Protein AF-A0A0D5C4J9-F1 (afdb_monomer_lite)

Radius of gyration: 17.24 Å; chains: 1; bounding box: 25×60×26 Å

Secondary structure (DSSP, 8-state):
-----------SSPP-EEEEEE-GGG-EEEEEE-HHHHHTS--TTEEEEEE-----------------

Sequence (68 aa):
MIFEPIFRCKCKKSKTNRMILDGGTKGNYTIELCSTCYNNHNKKFLISEEIISKSNISLSQNQNQVIL

pLDDT: mean 74.8, std 19.1, range [40.72, 93.19]

Structure (mmCIF, N/CA/C/O backbone):
data_AF-A0A0D5C4J9-F1
#
_entry.id   AF-A0A0D5C4J9-F1
#
loop_
_atom_site.group_PDB
_atom_site.id
_atom_site.type_symbol
_atom_site.label_atom_id
_atom_site.label_alt_id
_atom_site.label_comp_id
_atom_site.label_asym_id
_atom_site.label_entity_id
_atom_site.label_seq_id
_atom_site.pdbx_PDB_ins_code
_atom_site.Cartn_x
_atom_site.Cartn_y
_atom_site.Cartn_z
_atom_site.occupancy
_atom_site.B_iso_or_equiv
_atom_site.auth_seq_id
_atom_site.auth_comp_id
_atom_site.auth_asym_id
_atom_site.auth_atom_id
_atom_site.pdbx_PDB_model_num
ATOM 1 N N . MET A 1 1 ? 9.175 -13.700 -14.007 1.00 42.66 1 MET A N 1
ATOM 2 C CA . MET A 1 1 ? 8.237 -13.887 -12.878 1.00 42.66 1 MET A CA 1
ATOM 3 C C . MET A 1 1 ? 7.230 -12.753 -12.902 1.00 42.66 1 MET A C 1
ATOM 5 O O . MET A 1 1 ? 7.634 -11.603 -13.001 1.00 42.66 1 MET A O 1
ATOM 9 N N . ILE A 1 2 ? 5.937 -13.071 -12.899 1.00 41.31 2 ILE A N 1
ATOM 10 C CA . ILE A 1 2 ? 4.861 -12.077 -12.884 1.00 41.31 2 ILE A CA 1
ATOM 11 C C . ILE A 1 2 ? 4.630 -11.677 -11.423 1.00 41.31 2 ILE A C 1
ATOM 13 O O . ILE A 1 2 ? 4.095 -12.465 -10.653 1.00 41.31 2 ILE A O 1
ATOM 17 N N . PHE A 1 3 ? 5.064 -10.478 -11.033 1.00 50.22 3 PHE A N 1
ATOM 18 C CA . PHE A 1 3 ? 4.712 -9.893 -9.738 1.00 50.22 3 PHE A CA 1
ATOM 19 C C . PHE A 1 3 ? 3.345 -9.216 -9.897 1.00 50.22 3 PHE A C 1
ATOM 21 O O . PHE A 1 3 ? 3.262 -8.030 -10.198 1.00 50.22 3 PHE A O 1
ATOM 28 N N . GLU A 1 4 ? 2.254 -9.979 -9.812 1.00 51.44 4 GLU A N 1
ATOM 29 C CA . GLU A 1 4 ? 0.979 -9.351 -9.456 1.00 51.44 4 GLU A CA 1
ATOM 30 C C . GLU A 1 4 ? 1.077 -8.910 -7.992 1.00 51.44 4 GLU A C 1
ATOM 32 O O . GLU A 1 4 ? 1.603 -9.668 -7.172 1.00 51.44 4 GLU A O 1
ATOM 37 N N . PRO A 1 5 ? 0.611 -7.706 -7.620 1.00 55.12 5 PRO A N 1
ATOM 38 C CA . PRO A 1 5 ? 0.614 -7.298 -6.227 1.00 55.12 5 PRO A CA 1
ATOM 39 C C . PRO A 1 5 ? -0.406 -8.160 -5.471 1.00 55.12 5 PRO A C 1
ATOM 41 O O . PRO A 1 5 ? -1.597 -7.855 -5.417 1.00 55.12 5 PRO A O 1
ATOM 44 N N . ILE A 1 6 ? 0.078 -9.255 -4.876 1.00 59.16 6 ILE A N 1
ATOM 45 C CA . ILE A 1 6 ? -0.694 -10.200 -4.050 1.00 59.16 6 ILE A CA 1
ATOM 46 C C . ILE A 1 6 ? -1.344 -9.481 -2.850 1.00 59.16 6 ILE A C 1
ATOM 48 O O . ILE A 1 6 ? -2.307 -9.972 -2.257 1.00 59.16 6 ILE A O 1
ATOM 52 N N . PHE A 1 7 ? -0.871 -8.282 -2.500 1.00 69.31 7 PHE A N 1
ATOM 53 C CA . PHE A 1 7 ? -1.361 -7.544 -1.350 1.00 69.31 7 PHE A CA 1
ATOM 54 C C . PHE A 1 7 ? -2.343 -6.429 -1.726 1.00 69.31 7 PHE A C 1
ATOM 56 O O . PHE A 1 7 ? -1.966 -5.310 -2.070 1.00 69.31 7 PHE A O 1
ATOM 63 N N . ARG A 1 8 ? -3.638 -6.722 -1.583 1.00 74.56 8 ARG A N 1
ATOM 64 C CA . ARG A 1 8 ? -4.701 -5.709 -1.512 1.00 74.56 8 ARG A CA 1
ATOM 65 C C . ARG A 1 8 ? -5.229 -5.640 -0.083 1.00 74.56 8 ARG A C 1
ATOM 67 O O . ARG A 1 8 ? -5.566 -6.669 0.503 1.00 74.56 8 ARG A O 1
ATOM 74 N N . CYS A 1 9 ? -5.362 -4.436 0.477 1.00 85.25 9 CYS A N 1
ATOM 75 C CA . CYS A 1 9 ? -5.993 -4.257 1.785 1.00 85.25 9 CYS A CA 1
ATOM 76 C C . CYS A 1 9 ? -7.490 -4.595 1.704 1.00 85.25 9 CYS A C 1
ATOM 78 O O . CYS A 1 9 ? -8.301 -3.764 1.292 1.00 85.25 9 CYS A O 1
ATOM 80 N N . LYS A 1 10 ? -7.871 -5.796 2.154 1.00 87.50 10 LYS A N 1
ATOM 81 C CA . LYS A 1 10 ? -9.269 -6.270 2.180 1.00 87.50 10 LYS A CA 1
ATOM 82 C C . LYS A 1 10 ? -10.102 -5.688 3.331 1.00 87.50 10 LYS A C 1
ATOM 84 O O . LYS A 1 10 ? -11.291 -5.973 3.437 1.00 87.50 10 LYS A O 1
ATOM 89 N N . CYS A 1 11 ? -9.504 -4.884 4.213 1.00 88.75 11 CYS A N 1
ATOM 90 C CA . CYS A 1 11 ? -10.241 -4.249 5.301 1.00 88.75 11 CYS A CA 1
ATOM 91 C C . CYS A 1 11 ? -11.300 -3.287 4.751 1.00 88.75 11 CYS A C 1
ATOM 93 O O . CYS A 1 11 ? -10.986 -2.445 3.908 1.00 88.75 11 CYS A O 1
ATOM 95 N N . LYS A 1 12 ? -12.509 -3.334 5.324 1.00 88.62 12 LYS A N 1
ATOM 96 C CA . LYS A 1 12 ? -13.585 -2.355 5.079 1.00 88.62 12 LYS A CA 1
ATOM 97 C C . LYS A 1 12 ? -13.313 -0.973 5.702 1.00 88.62 12 LYS A C 1
ATOM 99 O O . LYS A 1 12 ? -14.096 -0.054 5.510 1.00 88.62 12 LYS A O 1
ATOM 104 N N . LYS A 1 13 ? -12.223 -0.833 6.468 1.00 88.62 13 LYS A N 1
ATOM 105 C CA . LYS A 1 13 ? -11.783 0.439 7.062 1.00 88.62 13 LYS A CA 1
ATOM 106 C C . LYS A 1 13 ? -11.349 1.422 5.973 1.00 88.62 13 LYS A C 1
ATOM 108 O O . LYS A 1 13 ? -10.799 0.999 4.951 1.00 88.62 13 LYS A O 1
ATOM 113 N N . SER A 1 14 ? -11.513 2.713 6.253 1.00 89.31 14 SER A N 1
ATOM 114 C CA . SER A 1 14 ? -11.001 3.799 5.416 1.00 89.31 14 SER A CA 1
ATOM 115 C C . SER A 1 14 ? -9.513 3.618 5.130 1.00 89.31 14 SER A C 1
ATOM 117 O O . SER A 1 14 ? -8.733 3.254 6.017 1.00 89.31 14 SER A O 1
ATOM 119 N N . LYS A 1 15 ? -9.128 3.859 3.877 1.00 90.81 15 LYS A N 1
ATOM 120 C CA . LYS A 1 15 ? -7.723 3.892 3.485 1.00 90.81 15 LYS A CA 1
ATOM 121 C C . LYS A 1 15 ? -7.152 5.245 3.881 1.00 90.81 15 LYS A C 1
ATOM 123 O O . LYS A 1 15 ? -7.768 6.277 3.636 1.00 90.81 15 LYS A O 1
ATOM 128 N N . THR A 1 16 ? -6.014 5.215 4.551 1.00 93.19 16 THR A N 1
ATOM 129 C CA . THR A 1 16 ? -5.344 6.404 5.087 1.00 93.19 16 THR A CA 1
ATOM 130 C C . THR A 1 16 ? -3.986 6.609 4.445 1.00 93.19 16 THR A C 1
ATOM 132 O O . THR A 1 16 ? -3.462 7.714 4.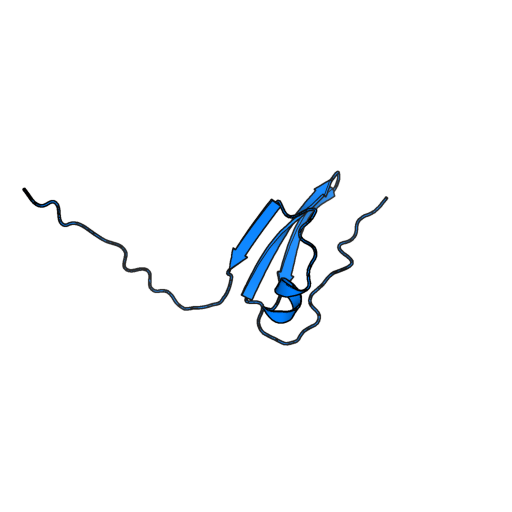484 1.00 93.19 16 THR A O 1
ATOM 135 N N . ASN A 1 17 ? -3.430 5.566 3.829 1.00 92.25 17 ASN A N 1
ATOM 136 C CA . ASN A 1 17 ? -2.096 5.570 3.261 1.00 92.25 17 ASN A CA 1
ATOM 137 C C . ASN A 1 17 ? -2.150 4.986 1.854 1.00 92.25 17 ASN A C 1
ATOM 139 O O . ASN A 1 17 ? -2.789 3.957 1.624 1.00 92.25 17 ASN A O 1
ATOM 143 N N . ARG A 1 18 ? -1.445 5.624 0.932 1.00 92.38 18 ARG A N 1
ATOM 144 C CA . ARG A 1 18 ? -1.174 5.130 -0.410 1.00 92.38 18 ARG A CA 1
ATOM 145 C C . ARG A 1 18 ? 0.320 4.875 -0.529 1.00 92.38 18 ARG A C 1
ATOM 147 O O . ARG A 1 18 ? 1.119 5.659 -0.034 1.00 92.38 18 ARG A O 1
ATOM 154 N N . MET A 1 19 ? 0.697 3.779 -1.168 1.00 91.38 19 MET A N 1
ATOM 155 C CA . MET A 1 19 ? 2.087 3.438 -1.454 1.00 91.38 19 MET A CA 1
ATOM 156 C C . MET A 1 19 ? 2.231 3.171 -2.947 1.00 91.38 19 MET A C 1
ATOM 158 O O . MET A 1 19 ? 1.371 2.523 -3.545 1.00 91.38 19 MET A O 1
ATOM 162 N N . ILE A 1 20 ? 3.318 3.656 -3.532 1.00 91.31 20 ILE A N 1
ATOM 163 C CA . ILE A 1 20 ? 3.748 3.360 -4.893 1.00 91.31 20 ILE A CA 1
ATOM 164 C C . ILE A 1 20 ? 4.968 2.452 -4.784 1.00 91.31 20 ILE A C 1
ATOM 166 O O . ILE A 1 20 ? 5.963 2.807 -4.154 1.00 91.31 20 ILE A O 1
ATOM 170 N N . LEU A 1 21 ? 4.870 1.264 -5.363 1.00 89.69 21 LEU A N 1
ATOM 171 C CA . LEU A 1 21 ? 5.887 0.225 -5.320 1.00 89.69 21 LEU A CA 1
ATOM 172 C C . LEU A 1 21 ? 6.535 0.047 -6.690 1.00 89.69 21 LEU A C 1
ATOM 174 O O . LEU A 1 21 ? 5.858 0.175 -7.713 1.00 89.69 21 LEU A O 1
ATOM 178 N N . ASP A 1 22 ? 7.811 -0.321 -6.693 1.00 88.00 22 ASP A N 1
ATOM 179 C CA . ASP A 1 22 ? 8.518 -0.756 -7.893 1.00 88.00 22 ASP A CA 1
ATOM 180 C C . ASP A 1 22 ? 8.038 -2.156 -8.303 1.00 88.00 22 ASP A C 1
ATOM 182 O O . ASP A 1 22 ? 8.166 -3.132 -7.559 1.00 88.00 22 ASP A O 1
ATOM 186 N N . GLY A 1 23 ? 7.439 -2.242 -9.487 1.00 86.56 23 GLY A N 1
ATOM 187 C CA . GLY A 1 23 ? 6.992 -3.477 -10.122 1.00 86.56 23 GLY A CA 1
ATOM 188 C C . GLY A 1 23 ? 7.965 -4.031 -11.160 1.00 86.56 23 GLY A C 1
ATOM 189 O O . GLY A 1 23 ? 7.610 -4.964 -11.892 1.00 86.56 23 GLY A O 1
ATOM 190 N N . GLY A 1 24 ? 9.167 -3.461 -11.259 1.00 86.56 24 GLY A N 1
ATOM 191 C CA . GLY A 1 24 ? 10.191 -3.816 -12.228 1.00 86.56 24 GLY A CA 1
ATOM 192 C C . GLY A 1 24 ? 9.733 -3.543 -13.658 1.00 86.56 24 GLY A C 1
ATOM 193 O O . GLY A 1 24 ? 9.277 -2.456 -14.004 1.00 86.56 24 GLY A O 1
ATOM 194 N N . THR A 1 25 ? 9.803 -4.562 -14.515 1.00 88.31 25 THR A N 1
ATOM 195 C CA . THR A 1 25 ? 9.474 -4.434 -15.947 1.00 88.31 25 THR A CA 1
ATOM 196 C C . THR A 1 25 ? 8.001 -4.138 -16.233 1.00 88.31 25 THR A C 1
ATOM 198 O O . THR A 1 25 ? 7.658 -3.810 -17.366 1.00 88.31 25 THR A O 1
ATOM 201 N N . LYS A 1 26 ? 7.122 -4.239 -15.227 1.00 83.75 26 LYS A N 1
ATOM 202 C CA . LYS A 1 26 ? 5.703 -3.874 -15.336 1.00 83.75 26 LYS A CA 1
ATOM 203 C C . LYS A 1 26 ? 5.406 -2.425 -14.928 1.00 83.75 26 LYS A C 1
ATOM 205 O O . LYS A 1 26 ? 4.254 -2.010 -15.017 1.00 83.75 26 LYS A O 1
ATOM 210 N N . GLY A 1 27 ? 6.418 -1.660 -14.520 1.00 88.19 27 GLY A N 1
ATOM 211 C CA . GLY A 1 27 ? 6.263 -0.287 -14.047 1.00 88.19 27 GLY A CA 1
ATOM 212 C C . GLY A 1 27 ? 5.892 -0.232 -12.569 1.00 88.19 27 GLY A C 1
ATOM 213 O O . GLY A 1 27 ? 6.306 -1.085 -11.793 1.00 88.19 27 GLY A O 1
ATOM 214 N N . ASN A 1 28 ? 5.112 0.771 -12.176 1.00 90.19 28 ASN A N 1
ATOM 215 C CA . ASN A 1 28 ? 4.815 1.034 -10.769 1.00 90.19 28 ASN A CA 1
ATOM 216 C C . ASN A 1 28 ? 3.452 0.468 -10.356 1.00 90.19 28 ASN A C 1
ATOM 218 O O . ASN A 1 28 ? 2.492 0.504 -11.126 1.00 90.19 28 ASN A O 1
ATOM 222 N N . TYR A 1 29 ? 3.342 0.024 -9.103 1.00 87.00 29 TYR A N 1
ATOM 223 C CA . TYR A 1 29 ? 2.082 -0.426 -8.511 1.00 87.00 29 TYR A CA 1
ATOM 224 C C . TYR A 1 29 ? 1.632 0.491 -7.387 1.00 87.00 29 TYR A C 1
ATOM 226 O O . TYR A 1 29 ? 2.363 0.712 -6.428 1.00 87.00 29 TYR A O 1
ATOM 234 N N . THR A 1 30 ? 0.389 0.954 -7.455 1.00 89.00 30 THR A N 1
ATOM 235 C CA . THR A 1 30 ? -0.226 1.728 -6.376 1.00 89.00 30 THR A CA 1
ATOM 236 C C . THR A 1 30 ? -1.086 0.827 -5.494 1.00 89.00 30 THR A C 1
ATOM 238 O O . THR A 1 30 ? -1.960 0.114 -5.990 1.00 89.00 30 THR A O 1
ATOM 241 N N . ILE A 1 31 ? -0.870 0.877 -4.180 1.00 89.00 31 ILE A N 1
ATOM 242 C CA . ILE A 1 31 ? -1.700 0.196 -3.179 1.00 89.00 31 ILE A CA 1
ATOM 243 C C . ILE A 1 31 ? -2.225 1.194 -2.149 1.00 89.00 31 ILE A C 1
ATOM 245 O O . ILE A 1 31 ? -1.507 2.088 -1.712 1.00 89.00 31 ILE A O 1
ATOM 249 N N . GLU A 1 32 ? -3.478 1.022 -1.732 1.00 90.75 32 G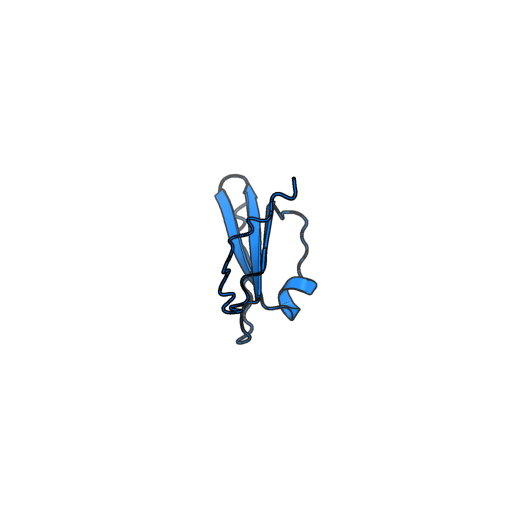LU A N 1
ATOM 250 C CA . GLU A 1 32 ? -4.103 1.834 -0.685 1.00 90.75 32 GLU A CA 1
ATOM 251 C C . GLU A 1 32 ? -4.443 0.973 0.534 1.00 90.75 32 GLU A C 1
ATOM 253 O O . GLU A 1 32 ? -5.107 -0.068 0.441 1.00 90.75 32 GLU A O 1
ATOM 258 N N . LEU A 1 33 ? -3.975 1.411 1.699 1.00 90.44 33 LEU A N 1
ATOM 259 C CA . LEU A 1 33 ? -3.976 0.664 2.948 1.00 90.44 33 LEU A CA 1
ATOM 260 C C . LEU A 1 33 ? -4.675 1.469 4.052 1.00 90.44 33 LEU A C 1
ATOM 262 O O . LEU A 1 33 ? -4.597 2.697 4.112 1.00 90.44 33 LEU A O 1
ATOM 266 N N . CYS A 1 34 ? -5.372 0.769 4.949 1.00 91.56 34 CYS A N 1
ATOM 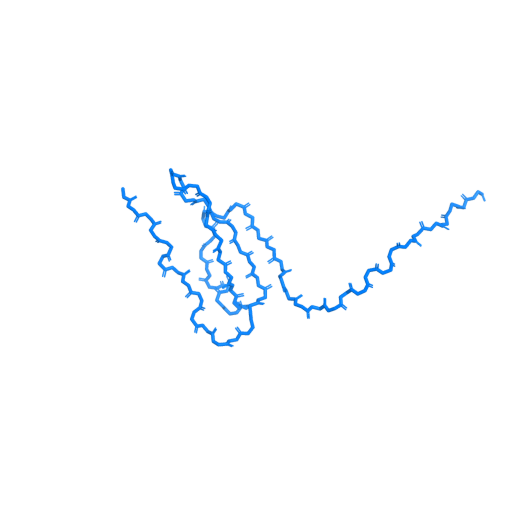267 C CA . CYS A 1 34 ? -5.737 1.347 6.242 1.00 91.56 34 CYS A CA 1
ATOM 268 C C . CYS A 1 34 ? -4.504 1.365 7.158 1.00 91.56 34 CYS A C 1
ATOM 270 O O . CYS A 1 34 ? -3.572 0.588 6.939 1.00 91.56 34 CYS A O 1
ATOM 272 N N . SER A 1 35 ? -4.534 2.171 8.219 1.00 88.56 35 SER A N 1
ATOM 273 C CA . SER A 1 35 ? -3.433 2.286 9.189 1.00 88.56 35 SER A CA 1
ATOM 274 C C . SER A 1 35 ? -2.908 0.932 9.688 1.00 88.56 35 SER A C 1
ATOM 276 O O . SER A 1 35 ? -1.703 0.701 9.722 1.00 88.56 35 SER A O 1
ATOM 278 N N . THR A 1 36 ? -3.806 -0.011 9.992 1.00 89.06 36 THR A N 1
ATOM 27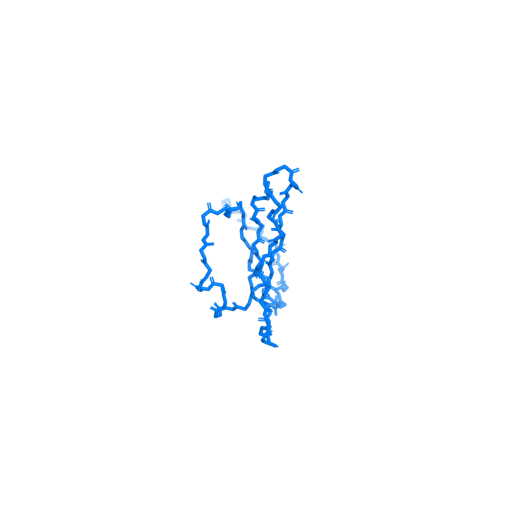9 C CA . THR A 1 36 ? -3.431 -1.360 10.444 1.00 89.06 36 THR A CA 1
ATOM 280 C C . THR A 1 36 ? -2.664 -2.145 9.376 1.00 89.06 36 THR A C 1
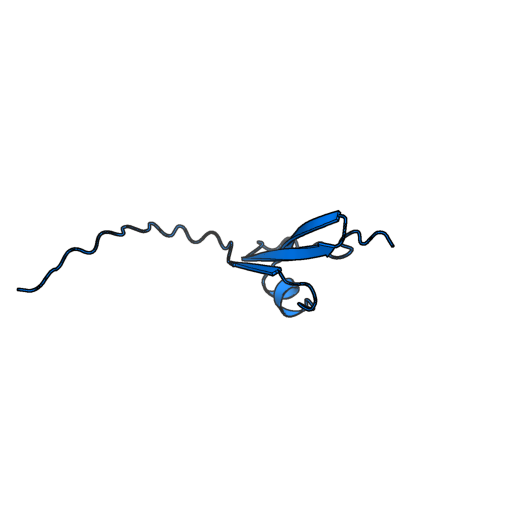ATOM 282 O O . THR A 1 36 ? -1.648 -2.763 9.675 1.00 89.06 36 THR A O 1
ATOM 285 N N . CYS A 1 37 ? -3.134 -2.142 8.125 1.00 88.25 37 CYS A N 1
ATOM 286 C CA . CYS A 1 37 ? -2.465 -2.876 7.047 1.00 88.25 37 CYS A CA 1
ATOM 287 C C . CYS A 1 37 ? -1.175 -2.200 6.592 1.00 88.25 37 CYS A C 1
ATOM 289 O O . CYS A 1 37 ? -0.268 -2.894 6.150 1.00 88.25 37 CYS A O 1
ATOM 291 N N . TYR A 1 38 ? -1.103 -0.876 6.700 1.00 87.12 38 TYR A N 1
ATOM 292 C CA . TYR A 1 38 ? 0.092 -0.107 6.393 1.00 87.12 38 TYR A CA 1
ATOM 293 C C . TYR A 1 38 ? 1.249 -0.468 7.333 1.00 87.12 38 TYR A C 1
ATOM 295 O O . TYR A 1 38 ? 2.331 -0.802 6.859 1.00 87.12 38 TYR A O 1
ATOM 303 N N . ASN A 1 39 ? 1.000 -0.516 8.646 1.00 82.62 39 ASN A N 1
ATOM 304 C CA . ASN A 1 39 ? 2.034 -0.848 9.635 1.00 82.62 39 ASN A CA 1
ATOM 305 C C . ASN A 1 39 ? 2.582 -2.276 9.494 1.00 82.62 39 ASN A C 1
ATOM 307 O O . ASN A 1 39 ? 3.733 -2.530 9.832 1.00 82.62 39 ASN A O 1
ATOM 311 N N . ASN A 1 40 ? 1.772 -3.201 8.978 1.00 77.94 40 ASN A N 1
ATOM 312 C CA . ASN A 1 40 ? 2.160 -4.600 8.803 1.00 77.94 40 ASN A CA 1
ATOM 313 C C . ASN A 1 40 ? 2.830 -4.884 7.448 1.00 77.94 40 ASN A C 1
ATOM 315 O O . ASN A 1 40 ? 3.159 -6.038 7.169 1.00 77.94 40 ASN A O 1
ATOM 319 N N . HIS A 1 41 ? 2.998 -3.882 6.580 1.00 76.81 41 HIS A N 1
ATOM 320 C CA . HIS A 1 41 ? 3.534 -4.102 5.241 1.00 76.81 41 HIS A CA 1
ATOM 321 C C . HIS A 1 41 ? 5.057 -3.964 5.193 1.00 76.81 41 HIS A C 1
ATOM 323 O O . HIS A 1 41 ? 5.636 -3.009 5.709 1.00 76.81 41 HIS A O 1
ATOM 329 N N . ASN A 1 42 ? 5.713 -4.884 4.485 1.00 72.62 42 ASN A N 1
ATOM 330 C CA . ASN A 1 42 ? 7.132 -4.762 4.168 1.00 72.62 42 ASN A CA 1
ATOM 331 C C . ASN A 1 42 ? 7.329 -3.707 3.060 1.00 72.62 42 ASN A C 1
ATOM 333 O O . ASN A 1 42 ? 6.665 -3.756 2.023 1.00 72.62 42 ASN A O 1
ATOM 337 N N . LYS A 1 43 ? 8.237 -2.750 3.278 1.00 82.50 43 LYS A N 1
ATOM 338 C CA . LYS A 1 43 ? 8.482 -1.597 2.395 1.00 82.50 43 LYS A CA 1
ATOM 339 C C . LYS A 1 43 ? 9.694 -1.765 1.470 1.00 82.50 43 LYS A C 1
ATOM 341 O O . LYS A 1 43 ? 10.152 -0.793 0.886 1.00 82.50 43 LYS A O 1
ATOM 346 N N . LYS A 1 44 ? 10.217 -2.987 1.311 1.00 83.06 44 LYS A N 1
ATOM 347 C CA . LYS A 1 44 ? 11.441 -3.271 0.536 1.00 83.06 44 LYS A CA 1
ATOM 348 C C . LYS A 1 44 ? 11.440 -2.721 -0.903 1.00 83.06 44 LYS A C 1
ATOM 350 O O . LYS A 1 44 ? 12.507 -2.404 -1.410 1.00 83.06 44 LYS A O 1
ATOM 355 N N . PHE A 1 45 ? 10.271 -2.611 -1.537 1.00 85.00 45 PHE A N 1
ATOM 356 C CA . PHE A 1 45 ? 10.105 -2.104 -2.910 1.00 85.00 45 PHE A CA 1
ATOM 357 C C . PHE A 1 45 ? 9.362 -0.764 -2.967 1.00 85.00 45 PHE A C 1
ATOM 359 O O . PHE A 1 45 ? 8.754 -0.434 -3.980 1.00 85.00 45 PHE A O 1
ATOM 366 N N . LEU A 1 46 ? 9.325 -0.023 -1.860 1.00 89.38 46 LEU A N 1
ATOM 367 C CA . LEU A 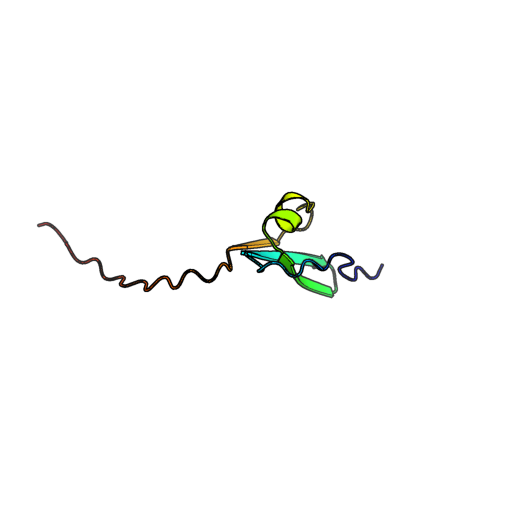1 46 ? 8.634 1.257 -1.797 1.00 89.38 46 LEU A CA 1
ATOM 368 C C . LEU A 1 46 ? 9.398 2.321 -2.589 1.00 89.38 46 LEU A C 1
ATOM 370 O O . LEU A 1 46 ? 10.554 2.597 -2.288 1.00 89.38 46 LEU A O 1
ATOM 374 N N . ILE A 1 47 ? 8.721 2.939 -3.555 1.00 92.25 47 ILE A N 1
ATOM 375 C CA . ILE A 1 47 ? 9.200 4.139 -4.247 1.00 92.25 47 ILE A CA 1
ATOM 376 C C . ILE A 1 47 ? 8.735 5.380 -3.486 1.00 92.25 47 ILE A C 1
ATOM 378 O O . ILE A 1 47 ? 9.532 6.266 -3.194 1.00 92.25 47 ILE A O 1
ATOM 382 N N . SER A 1 48 ? 7.443 5.453 -3.155 1.00 92.06 48 SER A N 1
ATOM 383 C CA . SER A 1 48 ? 6.885 6.587 -2.415 1.00 92.06 48 SER A CA 1
ATOM 384 C C . SER A 1 48 ? 5.632 6.219 -1.631 1.00 92.06 48 SER A C 1
ATOM 386 O O . SER A 1 48 ? 4.951 5.236 -1.925 1.00 92.06 48 SER A O 1
ATOM 388 N N . GLU A 1 49 ? 5.319 7.022 -0.620 1.00 92.19 49 GLU A N 1
ATOM 389 C CA . GLU A 1 49 ? 4.100 6.902 0.172 1.00 92.19 49 GLU A CA 1
ATOM 390 C C . GLU A 1 49 ? 3.439 8.264 0.389 1.00 92.19 49 GLU A C 1
ATOM 392 O O . GLU A 1 49 ? 4.103 9.295 0.439 1.00 92.19 49 GLU A O 1
ATOM 397 N N . GLU A 1 50 ? 2.116 8.252 0.507 1.00 92.06 50 GLU A N 1
ATOM 398 C CA . GLU A 1 50 ? 1.270 9.431 0.672 1.00 92.06 50 GLU A CA 1
ATOM 399 C C . GLU A 1 50 ? 0.214 9.146 1.748 1.00 92.06 50 GLU A C 1
ATOM 401 O O . GLU A 1 50 ? -0.378 8.062 1.790 1.00 92.06 50 GLU A O 1
ATOM 406 N N . ILE A 1 51 ? -0.054 10.123 2.616 1.00 90.81 51 ILE A N 1
ATOM 407 C CA . ILE A 1 51 ? -1.199 10.073 3.529 1.00 90.81 51 ILE A CA 1
ATOM 408 C C . ILE A 1 51 ? -2.414 10.630 2.783 1.00 90.81 51 ILE A C 1
ATOM 410 O O . ILE A 1 51 ? -2.482 11.819 2.496 1.00 90.81 51 ILE A O 1
ATOM 414 N N . ILE A 1 52 ? -3.385 9.766 2.490 1.00 89.62 52 ILE A N 1
ATOM 415 C CA . ILE A 1 52 ? -4.594 10.096 1.715 1.00 89.62 52 ILE A CA 1
ATOM 416 C C . ILE A 1 52 ? -5.831 10.303 2.596 1.00 89.62 52 ILE A C 1
ATOM 418 O O . ILE A 1 52 ? -6.960 10.321 2.098 1.00 89.62 52 ILE A O 1
ATOM 422 N N . SER A 1 53 ? -5.659 10.399 3.919 1.00 76.19 53 SER A N 1
ATOM 423 C CA . SER A 1 53 ? -6.783 10.649 4.818 1.00 76.19 53 SER A CA 1
ATOM 424 C C . SER A 1 53 ? -7.494 11.932 4.396 1.00 76.19 53 SER A C 1
ATOM 426 O O . SER A 1 53 ? -6.885 13.000 4.396 1.00 76.19 53 SER A O 1
ATOM 428 N N . LYS A 1 54 ? -8.788 11.825 4.067 1.00 59.94 54 LYS A N 1
ATOM 429 C CA . LYS A 1 54 ? -9.691 12.967 3.877 1.00 59.94 54 LYS A CA 1
ATOM 430 C C . LYS A 1 54 ? -9.861 13.715 5.200 1.00 59.94 54 LYS A C 1
ATOM 432 O O . LYS A 1 54 ? -10.887 13.618 5.861 1.00 59.94 54 LYS A O 1
ATOM 437 N N . SER A 1 55 ? -8.852 14.464 5.598 1.00 50.03 55 SER A N 1
ATOM 438 C CA . SER A 1 55 ? -9.063 15.700 6.324 1.00 50.03 55 SER A CA 1
ATOM 439 C C . SER A 1 55 ? -9.344 16.744 5.252 1.00 50.03 55 SER A C 1
ATOM 441 O O . SER A 1 55 ? -8.498 16.993 4.398 1.00 50.03 55 SER A O 1
ATOM 443 N N . ASN A 1 56 ? -10.553 17.306 5.256 1.00 44.94 56 ASN A N 1
ATOM 444 C CA . ASN A 1 56 ? -10.838 18.561 4.571 1.00 44.94 56 ASN A CA 1
ATOM 445 C C . ASN A 1 56 ? -9.879 19.614 5.138 1.00 44.94 56 ASN A C 1
ATOM 447 O O . ASN A 1 56 ? -10.190 20.264 6.131 1.00 44.94 56 ASN A O 1
ATOM 451 N N . ILE A 1 57 ? -8.686 19.737 4.564 1.00 44.38 57 ILE A N 1
ATOM 452 C CA . ILE A 1 57 ? -7.790 20.841 4.865 1.00 44.38 57 ILE A CA 1
ATOM 453 C C . ILE A 1 57 ? -8.096 21.888 3.807 1.00 44.38 57 ILE A C 1
ATOM 455 O O . ILE A 1 57 ? -7.581 21.857 2.692 1.00 44.38 57 ILE A O 1
ATOM 459 N N . SER A 1 58 ? -8.985 22.808 4.167 1.00 44.62 58 SER A N 1
ATOM 460 C CA . SER A 1 58 ? -8.991 24.159 3.625 1.00 44.62 58 SER A CA 1
ATOM 461 C C . SER A 1 58 ? -7.615 24.776 3.889 1.00 44.62 58 SER A C 1
ATOM 463 O O . SER A 1 58 ? -7.378 25.376 4.934 1.00 44.62 58 SER A O 1
ATOM 465 N N . LEU A 1 59 ? -6.682 24.575 2.957 1.00 44.56 59 LEU A N 1
ATOM 466 C CA . LEU A 1 59 ? -5.434 25.326 2.878 1.00 44.56 59 LEU A CA 1
ATOM 467 C C . LEU A 1 59 ? -5.780 26.749 2.421 1.00 44.56 59 LEU A C 1
ATOM 469 O O . LEU A 1 59 ? -5.680 27.075 1.242 1.00 44.56 59 LEU A O 1
ATOM 473 N N . SER A 1 60 ? -6.187 27.615 3.350 1.00 42.78 60 SER A N 1
ATOM 474 C CA . SER A 1 60 ? -5.997 29.054 3.168 1.00 42.78 60 SER A CA 1
ATOM 475 C C . SER A 1 60 ? -4.511 29.349 3.380 1.00 42.78 60 SER A C 1
ATOM 477 O O . SER A 1 60 ? -4.077 29.691 4.480 1.00 42.78 60 SER A O 1
ATOM 479 N N . GLN A 1 61 ? -3.708 29.153 2.339 1.00 47.00 61 GLN A N 1
ATOM 480 C CA . GLN A 1 61 ? -2.369 29.720 2.278 1.00 47.00 61 GLN A CA 1
ATOM 481 C C . GLN A 1 61 ? -2.469 31.094 1.620 1.00 47.00 61 GLN A C 1
ATOM 483 O O . GLN A 1 61 ? -2.701 31.195 0.420 1.00 47.00 61 GLN A O 1
ATOM 488 N N . ASN A 1 62 ? -2.271 32.153 2.402 1.00 40.72 62 ASN A N 1
ATOM 489 C CA . ASN A 1 62 ? -1.446 33.255 1.925 1.00 40.72 62 ASN A CA 1
ATOM 490 C C . ASN A 1 62 ? -0.807 33.977 3.114 1.00 40.72 62 ASN A C 1
ATOM 492 O O . ASN A 1 62 ? -1.450 34.727 3.845 1.00 40.72 62 ASN A O 1
ATOM 496 N N . GLN A 1 63 ? 0.473 33.675 3.316 1.00 48.81 63 GLN A N 1
ATOM 497 C CA . GLN A 1 63 ? 1.389 34.429 4.155 1.00 48.81 63 GLN A CA 1
ATOM 498 C C . GLN A 1 63 ? 1.874 35.628 3.337 1.00 48.81 63 GLN A C 1
ATOM 500 O O . GLN A 1 63 ? 2.469 35.439 2.284 1.00 48.81 63 GLN A O 1
ATOM 505 N N . ASN A 1 64 ? 1.657 36.846 3.829 1.00 47.88 64 ASN A N 1
ATOM 506 C CA . ASN A 1 64 ? 2.481 37.991 3.457 1.00 47.88 64 ASN A CA 1
ATOM 507 C C . ASN A 1 64 ? 2.595 38.923 4.670 1.00 47.88 64 ASN A C 1
ATOM 509 O O . ASN A 1 64 ? 1.783 39.821 4.869 1.00 47.88 64 ASN A O 1
ATOM 513 N N . GLN A 1 65 ? 3.608 38.683 5.500 1.00 41.97 65 GLN A N 1
ATOM 514 C CA . GLN A 1 65 ? 4.185 39.712 6.359 1.00 41.97 65 GLN A CA 1
ATOM 515 C C . GLN A 1 65 ? 5.687 39.728 6.095 1.00 41.97 65 GLN A C 1
ATOM 517 O O . GLN A 1 65 ? 6.451 38.943 6.650 1.00 41.97 65 GLN A O 1
ATOM 522 N N . VAL A 1 66 ? 6.078 40.617 5.185 1.00 45.44 66 VAL A N 1
ATOM 523 C CA . VAL A 1 66 ? 7.434 41.152 5.110 1.00 45.44 66 VAL A CA 1
ATOM 524 C C . VAL A 1 66 ? 7.505 42.223 6.195 1.00 45.44 66 VAL A C 1
ATOM 526 O O . VAL A 1 66 ? 6.783 43.215 6.122 1.00 45.44 66 VAL A O 1
ATOM 529 N N . ILE A 1 67 ? 8.310 41.984 7.227 1.00 43.22 67 ILE A N 1
ATOM 530 C CA . ILE A 1 67 ? 8.681 43.005 8.210 1.00 43.22 67 ILE A CA 1
ATOM 531 C C . ILE A 1 67 ? 9.881 43.750 7.613 1.00 43.22 67 ILE A C 1
ATOM 533 O O . ILE A 1 67 ? 10.904 43.122 7.330 1.00 43.22 67 ILE A O 1
ATOM 537 N N . LEU A 1 68 ? 9.706 45.051 7.369 1.00 49.72 68 LEU A N 1
ATOM 538 C CA . LEU A 1 68 ? 10.776 46.032 7.158 1.00 49.72 68 LEU A CA 1
ATOM 539 C C . LEU A 1 68 ? 11.160 46.644 8.506 1.00 49.72 68 LEU A C 1
ATOM 541 O O . LEU A 1 68 ? 10.228 46.884 9.309 1.00 49.72 68 LEU A O 1
#

Foldseek 3Di:
DQPDPPDAAPDPDDFFKWFWFQRDPVGIDIHTYHPVVVVVDDCPGTPDMDGPPPPPPPPPDDDDDDDD

Organism: NCBI:txid1580092